Protein AF-A0A9J6H181-F1 (afdb_monomer_lite)

InterPro domains:
  IPR028945 Get1 family [PF04420] (3-44)
  IPR029012 Helix hairpin bin domain superfamily [G3DSA:1.10.287.660] (1-47)

Sequence (68 aa):
MESNLRRQVCDLRAELGGMSIVDEFAKYAKIQRKINKMSEEMAHQGGIGITPWLLVSSSVGRQIAKHL

pLDDT: mean 73.28, std 17.76, range [44.22, 94.75]

Structure (mmCIF, N/CA/C/O backbone):
data_AF-A0A9J6H181-F1
#
_entry.id   AF-A0A9J6H181-F1
#
loop_
_atom_site.group_PDB
_atom_site.id
_atom_site.type_symbol
_atom_site.label_atom_id
_atom_site.label_alt_id
_atom_site.label_comp_id
_atom_site.label_asym_id
_atom_site.label_entity_id
_atom_site.label_seq_id
_atom_site.pdbx_PDB_ins_code
_atom_site.Cartn_x
_atom_site.Cartn_y
_atom_site.Cartn_z
_atom_site.occupancy
_atom_site.B_iso_or_equiv
_atom_site.auth_seq_id
_atom_site.auth_comp_id
_atom_site.auth_asym_id
_atom_site.auth_atom_id
_atom_site.pdbx_PDB_model_num
ATOM 1 N N . MET A 1 1 ? 18.439 -8.442 -5.382 1.00 55.12 1 MET A N 1
ATOM 2 C CA . MET A 1 1 ? 17.935 -7.081 -5.091 1.00 55.12 1 MET A CA 1
ATOM 3 C C . MET A 1 1 ? 16.434 -6.991 -5.358 1.00 55.12 1 MET A C 1
ATOM 5 O O . MET A 1 1 ? 15.687 -6.771 -4.416 1.00 55.12 1 MET A O 1
ATOM 9 N N . GLU A 1 2 ? 15.969 -7.273 -6.581 1.00 57.88 2 GLU A N 1
ATOM 10 C CA . GLU A 1 2 ? 14.537 -7.222 -6.948 1.00 57.88 2 GLU A CA 1
ATOM 11 C C . GLU A 1 2 ? 13.636 -8.156 -6.106 1.00 57.88 2 GLU A C 1
ATOM 13 O O . GLU A 1 2 ? 12.545 -7.774 -5.686 1.00 57.88 2 GLU A O 1
ATOM 18 N N . SER A 1 3 ? 14.116 -9.361 -5.774 1.00 63.94 3 SER A N 1
ATOM 19 C CA . SER A 1 3 ? 13.408 -10.317 -4.907 1.00 63.94 3 SER A CA 1
ATOM 20 C C . SER A 1 3 ? 13.151 -9.794 -3.489 1.00 63.94 3 SER A C 1
ATOM 22 O O . SER A 1 3 ? 12.156 -10.163 -2.867 1.00 63.94 3 SER A O 1
ATOM 24 N N . ASN A 1 4 ? 14.017 -8.913 -2.982 1.00 80.31 4 ASN A N 1
ATOM 25 C CA . ASN A 1 4 ? 13.883 -8.333 -1.651 1.00 80.31 4 ASN A CA 1
ATOM 26 C C . ASN A 1 4 ? 12.822 -7.216 -1.638 1.00 80.31 4 ASN A C 1
ATOM 28 O O . ASN A 1 4 ? 11.968 -7.204 -0.757 1.00 80.31 4 ASN A O 1
ATOM 32 N N . LEU A 1 5 ? 12.802 -6.359 -2.665 1.00 79.12 5 LEU A N 1
ATOM 33 C CA . LEU A 1 5 ? 11.769 -5.330 -2.862 1.00 79.12 5 LEU A CA 1
ATOM 34 C C . LEU A 1 5 ? 10.370 -5.943 -3.031 1.00 79.12 5 LEU A C 1
ATOM 36 O O . LEU A 1 5 ? 9.425 -5.533 -2.356 1.00 79.12 5 LEU A O 1
ATOM 40 N N . ARG A 1 6 ? 10.248 -6.994 -3.855 1.00 80.75 6 ARG A N 1
ATOM 41 C CA . ARG A 1 6 ? 8.996 -7.754 -4.030 1.00 80.75 6 ARG A CA 1
ATOM 42 C C . ARG A 1 6 ? 8.471 -8.327 -2.714 1.00 80.75 6 ARG A C 1
ATOM 44 O O . ARG A 1 6 ? 7.273 -8.242 -2.447 1.00 80.75 6 ARG A O 1
ATOM 51 N N . ARG A 1 7 ? 9.360 -8.891 -1.890 1.00 88.25 7 ARG A N 1
ATOM 52 C CA . ARG A 1 7 ? 9.009 -9.436 -0.572 1.00 88.25 7 ARG A CA 1
ATOM 53 C C . ARG A 1 7 ? 8.505 -8.338 0.364 1.00 88.25 7 ARG A C 1
ATOM 55 O O . ARG A 1 7 ? 7.420 -8.478 0.909 1.00 88.25 7 ARG A O 1
ATOM 62 N N . GLN A 1 8 ? 9.217 -7.214 0.448 1.00 87.62 8 GLN 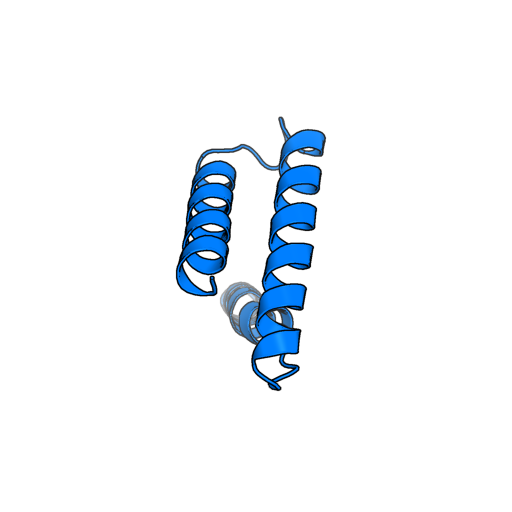A N 1
ATOM 63 C CA . GLN A 1 8 ? 8.813 -6.076 1.280 1.00 87.62 8 GLN A CA 1
ATOM 64 C C . GLN A 1 8 ? 7.442 -5.504 0.884 1.00 87.62 8 GLN A C 1
ATOM 66 O O . GLN A 1 8 ? 6.635 -5.176 1.752 1.00 87.62 8 GLN A O 1
ATOM 71 N N . VAL A 1 9 ? 7.141 -5.408 -0.416 1.00 86.44 9 VAL A N 1
ATOM 72 C CA . VAL A 1 9 ? 5.812 -4.982 -0.893 1.00 86.44 9 VAL A CA 1
ATOM 73 C C . VAL A 1 9 ? 4.727 -5.987 -0.494 1.00 86.44 9 VAL A C 1
ATOM 75 O O . VAL A 1 9 ? 3.634 -5.574 -0.107 1.00 86.44 9 VAL A O 1
ATOM 78 N N . CYS A 1 10 ? 5.013 -7.289 -0.571 1.00 87.88 10 CYS A N 1
ATOM 79 C CA . CYS A 1 10 ? 4.081 -8.336 -0.156 1.00 87.88 10 CYS A CA 1
ATOM 80 C C . CYS A 1 10 ? 3.793 -8.278 1.350 1.00 87.88 10 CYS A C 1
ATOM 82 O O . CYS A 1 10 ? 2.629 -8.291 1.746 1.00 87.88 10 CYS A O 1
ATOM 84 N N . ASP A 1 11 ? 4.835 -8.145 2.169 1.00 92.06 11 ASP A N 1
ATOM 85 C CA . ASP A 1 11 ? 4.718 -8.096 3.627 1.00 92.06 11 ASP A CA 1
ATOM 86 C C . ASP A 1 11 ? 3.899 -6.871 4.073 1.00 92.06 11 ASP A C 1
ATOM 88 O O . ASP A 1 11 ? 2.975 -6.992 4.874 1.00 92.06 11 ASP A O 1
ATOM 92 N N . LEU A 1 12 ? 4.142 -5.697 3.476 1.00 91.06 12 LEU A N 1
ATOM 93 C CA . LEU A 1 12 ? 3.371 -4.485 3.783 1.00 91.06 12 LEU A CA 1
ATOM 94 C C . LEU A 1 12 ? 1.922 -4.551 3.288 1.00 91.06 12 LEU A C 1
ATOM 96 O O . LEU A 1 12 ? 1.031 -3.992 3.924 1.00 91.06 12 LEU A O 1
ATOM 100 N N . ARG A 1 13 ? 1.656 -5.227 2.162 1.00 88.56 13 ARG A N 1
ATOM 101 C CA . ARG A 1 13 ? 0.278 -5.479 1.709 1.00 88.56 13 ARG A CA 1
ATOM 102 C C . ARG A 1 13 ? -0.466 -6.407 2.664 1.00 88.56 13 ARG A C 1
ATOM 104 O O . ARG A 1 13 ? -1.645 -6.172 2.911 1.00 88.56 13 ARG A O 1
ATOM 111 N N . ALA A 1 14 ? 0.206 -7.425 3.199 1.00 91.81 14 ALA A N 1
ATOM 112 C CA . ALA A 1 14 ? -0.366 -8.291 4.225 1.00 91.81 14 ALA A CA 1
ATOM 113 C C . ALA A 1 14 ? -0.658 -7.504 5.513 1.00 91.81 14 ALA A C 1
ATOM 115 O O . ALA A 1 14 ? -1.736 -7.659 6.083 1.00 91.81 14 ALA A O 1
ATOM 116 N N . GLU A 1 15 ? 0.241 -6.598 5.912 1.00 91.31 15 GLU A N 1
ATOM 117 C CA . GLU A 1 15 ? 0.026 -5.704 7.055 1.00 91.31 15 GLU A CA 1
ATOM 118 C C . GLU A 1 15 ? -1.208 -4.805 6.859 1.00 91.31 15 GLU A C 1
ATOM 120 O O . GLU A 1 15 ? -2.023 -4.686 7.770 1.00 91.31 15 GLU A O 1
ATOM 125 N N . LEU A 1 16 ? -1.406 -4.231 5.663 1.00 88.69 16 LEU A N 1
ATOM 126 C CA . LEU A 1 16 ? -2.624 -3.470 5.343 1.00 88.69 16 LEU A CA 1
ATOM 127 C C . LEU A 1 16 ? -3.894 -4.329 5.358 1.00 88.69 16 LEU A C 1
ATOM 129 O O . LEU A 1 16 ? -4.948 -3.835 5.746 1.00 88.69 16 LEU A O 1
ATOM 133 N N . GLY A 1 17 ? -3.810 -5.587 4.918 1.00 87.69 17 GLY A N 1
ATOM 134 C CA . GLY A 1 17 ? -4.958 -6.495 4.834 1.00 87.69 17 GLY A CA 1
ATOM 135 C C . GLY A 1 17 ? -5.566 -6.857 6.191 1.00 87.69 17 GLY A C 1
ATOM 136 O O . GLY A 1 17 ? -6.743 -7.199 6.252 1.00 87.69 17 GLY A O 1
ATOM 137 N N . GLY A 1 18 ? -4.786 -6.752 7.270 1.00 88.06 18 GLY A N 1
ATOM 138 C CA . GLY A 1 18 ? -5.254 -6.951 8.644 1.00 88.06 18 GLY A CA 1
ATOM 139 C C . GLY A 1 18 ? -5.690 -5.672 9.365 1.00 88.06 18 GLY A C 1
ATOM 140 O O . GLY A 1 18 ? -6.040 -5.748 10.538 1.00 88.06 18 GLY A O 1
ATOM 141 N N . MET A 1 19 ? -5.640 -4.509 8.707 1.00 87.88 19 MET A N 1
ATOM 142 C CA . MET A 1 19 ? -5.781 -3.199 9.349 1.00 87.88 19 MET A CA 1
ATOM 143 C C . MET A 1 19 ? -7.115 -2.530 8.997 1.00 87.88 19 MET A C 1
ATOM 145 O O . MET A 1 19 ? -7.553 -2.559 7.844 1.00 87.88 19 MET A O 1
ATOM 149 N N . SER A 1 20 ? -7.739 -1.860 9.969 1.00 87.81 20 SER A N 1
ATOM 150 C CA . SER A 1 20 ? -8.917 -1.026 9.703 1.00 87.81 20 SER A CA 1
ATOM 151 C C . SER A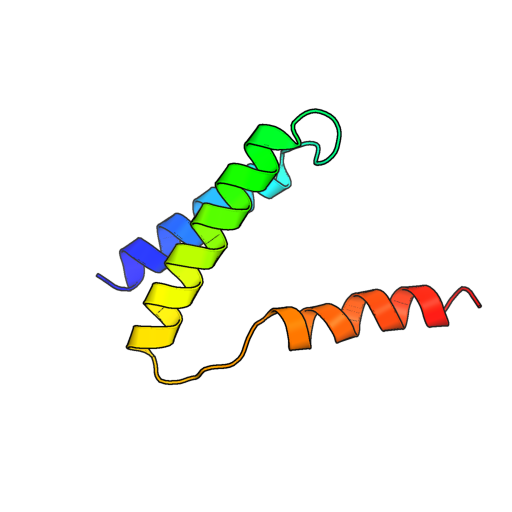 1 20 ? -8.491 0.283 9.039 1.00 87.81 20 SER A C 1
ATOM 153 O O . SER A 1 20 ? -7.762 1.086 9.621 1.00 87.81 20 SER A O 1
ATOM 155 N N . ILE A 1 21 ? -8.969 0.528 7.816 1.00 83.19 21 ILE A N 1
ATOM 156 C CA . ILE A 1 21 ? -8.701 1.774 7.076 1.00 83.19 21 ILE A CA 1
ATOM 157 C C . ILE A 1 21 ? -9.211 2.998 7.843 1.00 83.19 21 ILE A C 1
ATOM 159 O O . ILE A 1 21 ? -8.614 4.066 7.747 1.00 83.19 21 ILE A O 1
ATOM 163 N N . VAL A 1 22 ? -10.318 2.853 8.572 1.00 85.38 22 VAL A N 1
ATOM 164 C CA . VAL A 1 22 ? -10.993 3.965 9.251 1.00 85.38 22 VAL A CA 1
ATOM 165 C C . VAL A 1 22 ? -10.335 4.242 10.599 1.00 85.38 22 VAL A C 1
ATOM 167 O O . VAL A 1 22 ? -9.926 5.374 10.853 1.00 85.38 22 VAL A O 1
ATOM 170 N N . ASP A 1 23 ? -10.160 3.210 11.424 1.00 92.00 23 ASP A N 1
ATOM 171 C CA . ASP A 1 23 ? -9.666 3.377 12.797 1.00 92.00 23 ASP A CA 1
ATOM 172 C C . ASP A 1 23 ? -8.155 3.637 12.836 1.00 92.00 23 ASP A C 1
ATOM 174 O O . ASP A 1 23 ? -7.661 4.407 13.659 1.00 92.00 23 ASP A O 1
ATOM 178 N N . GLU A 1 24 ? -7.408 3.046 11.901 1.00 94.56 24 GLU A N 1
ATOM 179 C CA . GLU A 1 24 ? -5.952 3.177 11.805 1.00 94.56 24 GLU A CA 1
ATOM 180 C C . GLU A 1 24 ? -5.521 4.000 10.580 1.00 94.56 24 GLU A C 1
ATOM 182 O O . GLU A 1 24 ? -4.399 3.851 10.084 1.00 94.56 24 GLU A O 1
ATOM 187 N N . PHE A 1 25 ? -6.375 4.913 10.098 1.00 90.50 25 PHE A N 1
ATOM 188 C CA . PHE A 1 25 ? -6.183 5.660 8.845 1.00 90.50 25 PHE A CA 1
ATOM 189 C C . PHE A 1 25 ? -4.779 6.247 8.671 1.00 90.50 25 PHE A C 1
ATOM 191 O O . PHE A 1 25 ? -4.151 6.095 7.623 1.00 90.50 25 PHE A O 1
ATOM 198 N N . ALA A 1 26 ? -4.243 6.902 9.703 1.00 94.12 26 ALA A N 1
ATOM 199 C CA . ALA A 1 26 ? -2.923 7.522 9.627 1.00 94.12 26 ALA A CA 1
ATOM 200 C C . ALA A 1 26 ? -1.803 6.493 9.384 1.00 94.12 26 ALA A C 1
ATOM 202 O O . ALA A 1 26 ? -0.849 6.769 8.647 1.00 94.12 26 ALA A O 1
ATOM 203 N N . LYS A 1 27 ? -1.912 5.307 9.990 1.00 93.88 27 LYS A N 1
ATOM 204 C CA . LYS A 1 27 ? -0.958 4.204 9.833 1.00 93.88 27 LYS A CA 1
ATOM 205 C C . LYS A 1 27 ? -1.149 3.523 8.480 1.00 93.88 27 LYS A C 1
ATOM 207 O O . LYS A 1 27 ? -0.173 3.386 7.740 1.00 93.88 27 LYS A O 1
ATOM 212 N N . TYR A 1 28 ? -2.398 3.243 8.109 1.00 92.0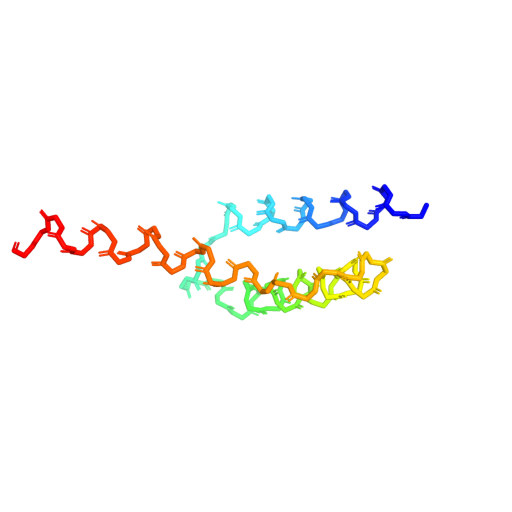0 28 TYR A N 1
ATOM 213 C CA . TYR A 1 28 ? -2.772 2.722 6.795 1.00 92.00 28 TYR A CA 1
ATOM 214 C C . TYR A 1 28 ? -2.208 3.603 5.668 1.00 92.00 28 TYR A C 1
ATOM 216 O O . TYR A 1 28 ? -1.476 3.134 4.799 1.00 92.00 28 TYR A O 1
ATOM 224 N N . ALA A 1 29 ? -2.441 4.917 5.725 1.00 91.19 29 ALA A N 1
ATOM 225 C CA . ALA A 1 29 ? -1.983 5.875 4.719 1.00 91.19 29 ALA A CA 1
ATOM 226 C C . ALA A 1 29 ? -0.450 5.995 4.638 1.00 91.19 29 ALA A C 1
ATOM 228 O O . ALA A 1 29 ? 0.099 6.291 3.572 1.00 91.19 29 ALA A O 1
ATOM 229 N N . LYS A 1 30 ? 0.273 5.797 5.748 1.00 94.75 30 LYS A N 1
ATOM 230 C CA . LYS A 1 30 ? 1.746 5.754 5.741 1.00 94.75 30 LYS A CA 1
ATOM 231 C C . LYS A 1 30 ? 2.256 4.502 5.034 1.00 94.75 30 LYS A C 1
ATOM 233 O O . LYS A 1 30 ? 3.116 4.610 4.161 1.00 94.75 30 LYS A O 1
ATOM 238 N N . ILE A 1 31 ? 1.708 3.339 5.373 1.00 91.88 31 ILE A N 1
ATOM 239 C CA . ILE A 1 31 ? 2.103 2.060 4.772 1.00 91.88 31 ILE A CA 1
ATOM 240 C C . ILE A 1 31 ? 1.742 2.035 3.283 1.00 91.88 31 ILE A C 1
ATOM 242 O O . ILE A 1 31 ? 2.584 1.686 2.457 1.00 91.88 31 ILE A O 1
ATOM 246 N N . GLN A 1 32 ? 0.555 2.522 2.917 1.00 89.00 32 GLN A N 1
ATOM 247 C CA . GLN A 1 32 ? 0.129 2.650 1.523 1.00 89.00 32 GLN A CA 1
ATOM 248 C C . GLN A 1 32 ? 1.090 3.524 0.705 1.00 89.00 32 GLN A C 1
ATOM 250 O O . GLN A 1 32 ? 1.472 3.152 -0.403 1.00 89.00 32 GLN A O 1
ATOM 255 N N . ARG A 1 33 ? 1.553 4.658 1.253 1.00 91.62 33 ARG A N 1
ATOM 256 C CA . ARG A 1 33 ? 2.566 5.501 0.592 1.00 91.62 33 ARG A CA 1
ATOM 257 C C . ARG A 1 33 ? 3.908 4.790 0.435 1.00 91.62 33 ARG A C 1
ATOM 259 O O . ARG A 1 33 ? 4.546 4.930 -0.606 1.00 91.62 33 ARG A O 1
ATOM 266 N N . LYS A 1 34 ? 4.322 4.002 1.429 1.00 91.31 34 LYS A N 1
ATOM 267 C CA . LYS A 1 34 ? 5.556 3.207 1.361 1.00 91.31 34 LYS A CA 1
ATOM 268 C C . LYS A 1 34 ? 5.474 2.144 0.259 1.00 91.31 34 LYS A C 1
ATOM 270 O O . LYS A 1 34 ? 6.410 2.019 -0.525 1.00 91.31 34 LYS A O 1
ATOM 275 N N . ILE A 1 35 ? 4.339 1.448 0.147 1.00 89.25 35 ILE A N 1
ATOM 276 C CA . ILE A 1 35 ? 4.059 0.496 -0.940 1.00 89.25 35 ILE A CA 1
ATOM 277 C C . ILE A 1 35 ? 4.112 1.193 -2.300 1.00 89.25 35 ILE A C 1
ATOM 279 O O . ILE A 1 35 ? 4.728 0.659 -3.220 1.00 89.25 35 ILE A O 1
ATOM 283 N N . ASN A 1 36 ? 3.505 2.377 -2.428 1.00 86.00 36 ASN A N 1
ATOM 284 C CA . ASN A 1 36 ? 3.512 3.134 -3.680 1.00 86.00 36 ASN A CA 1
ATOM 285 C C . ASN A 1 36 ? 4.942 3.492 -4.104 1.00 86.00 36 ASN A C 1
ATOM 287 O O . ASN A 1 36 ? 5.307 3.220 -5.242 1.00 86.00 36 ASN A O 1
ATOM 291 N N . LYS A 1 37 ? 5.765 4.001 -3.177 1.00 87.00 37 LYS A N 1
ATOM 292 C CA . LYS A 1 37 ? 7.167 4.347 -3.449 1.00 87.00 37 LYS A CA 1
ATOM 293 C C . LYS A 1 37 ? 7.988 3.136 -3.903 1.00 87.00 37 LYS A C 1
ATOM 295 O O . LYS A 1 37 ? 8.661 3.199 -4.921 1.00 87.00 37 LYS A O 1
ATOM 300 N N . MET A 1 38 ? 7.895 2.009 -3.198 1.00 84.31 38 MET A N 1
ATOM 301 C CA . MET A 1 38 ? 8.642 0.803 -3.589 1.00 84.31 38 MET A CA 1
ATOM 302 C C . MET A 1 38 ? 8.121 0.179 -4.887 1.00 84.31 38 MET A C 1
ATOM 304 O O . MET A 1 38 ? 8.900 -0.363 -5.664 1.00 84.31 38 MET A O 1
ATOM 308 N N . SER A 1 39 ? 6.817 0.280 -5.157 1.00 82.62 39 SER A N 1
ATOM 309 C CA . SER A 1 39 ? 6.243 -0.160 -6.434 1.00 82.62 39 SER A CA 1
ATOM 310 C C . SER A 1 39 ? 6.719 0.719 -7.594 1.00 82.62 39 SER A C 1
ATOM 312 O O . SER A 1 39 ? 6.961 0.208 -8.682 1.00 82.62 39 SER A O 1
ATOM 314 N N . GLU A 1 40 ? 6.881 2.023 -7.363 1.00 80.88 40 GLU A N 1
ATOM 315 C CA . GLU A 1 40 ? 7.437 2.972 -8.330 1.00 80.88 40 GLU A CA 1
ATOM 316 C C . GLU A 1 40 ? 8.923 2.710 -8.603 1.00 80.88 40 GLU A C 1
ATOM 318 O O . GLU A 1 40 ? 9.326 2.703 -9.764 1.00 80.88 40 GLU A O 1
ATOM 323 N N . GLU A 1 41 ? 9.717 2.425 -7.566 1.00 82.00 41 GLU A N 1
ATOM 324 C CA . GLU A 1 41 ? 11.128 2.033 -7.692 1.00 82.00 41 GLU A CA 1
ATOM 325 C C . GLU A 1 41 ? 11.271 0.736 -8.505 1.00 82.00 41 GLU A C 1
ATOM 327 O O . GLU A 1 41 ? 12.080 0.662 -9.430 1.00 82.00 41 GLU A O 1
ATOM 332 N N . MET A 1 42 ? 10.427 -0.263 -8.233 1.00 73.56 42 MET A N 1
ATOM 333 C CA . MET A 1 42 ? 10.384 -1.502 -9.015 1.00 73.56 42 MET A CA 1
ATOM 334 C C . MET A 1 42 ? 9.933 -1.273 -10.465 1.00 73.56 42 MET A C 1
ATOM 336 O O . MET A 1 42 ? 10.473 -1.892 -11.380 1.00 73.56 42 MET A O 1
ATOM 340 N N . ALA A 1 43 ? 8.958 -0.389 -10.696 1.00 71.62 43 ALA A N 1
ATOM 341 C CA . ALA A 1 43 ? 8.481 -0.054 -12.038 1.00 71.62 43 ALA A CA 1
ATOM 342 C C . ALA A 1 43 ? 9.533 0.721 -12.851 1.00 71.62 43 ALA A C 1
ATOM 344 O O . ALA A 1 43 ? 9.710 0.440 -14.037 1.00 71.62 43 ALA A O 1
ATOM 345 N N . HIS A 1 44 ? 10.276 1.633 -12.214 1.00 67.06 44 HIS A N 1
ATOM 346 C CA . HIS A 1 44 ? 11.397 2.353 -12.828 1.00 67.06 44 HIS A CA 1
ATOM 347 C C . HIS A 1 44 ? 12.519 1.409 -13.268 1.00 67.06 44 HIS A C 1
ATOM 349 O O . HIS A 1 44 ? 13.122 1.628 -14.315 1.00 67.06 44 HIS A O 1
ATOM 355 N N . GLN A 1 45 ? 12.775 0.334 -12.517 1.00 64.56 45 GLN A N 1
ATOM 356 C CA . GLN A 1 45 ? 13.748 -0.689 -12.912 1.00 64.56 45 GLN A CA 1
ATOM 357 C C . GLN A 1 45 ? 13.246 -1.602 -14.047 1.00 64.56 45 GLN A C 1
ATOM 359 O O . GLN A 1 45 ? 14.063 -2.220 -14.725 1.00 64.56 45 GLN A O 1
ATOM 364 N N . GLY A 1 46 ? 11.929 -1.686 -14.266 1.00 56.66 46 GLY A N 1
ATOM 365 C CA . GLY A 1 46 ? 11.296 -2.587 -15.236 1.00 56.66 46 GLY A CA 1
ATOM 366 C C . GLY A 1 46 ? 10.808 -1.946 -16.540 1.00 56.66 46 GLY A C 1
ATOM 367 O O . GLY A 1 46 ? 10.334 -2.673 -17.405 1.00 56.66 46 GLY A O 1
ATOM 368 N N . GLY A 1 47 ? 10.885 -0.620 -16.708 1.00 49.19 47 GLY A N 1
ATOM 369 C CA . GLY A 1 47 ? 10.547 0.051 -17.974 1.00 49.19 47 GLY A CA 1
ATOM 370 C C . GLY A 1 47 ? 9.078 -0.052 -18.413 1.00 49.19 47 GLY A C 1
ATOM 371 O O . GLY A 1 47 ? 8.780 0.158 -19.586 1.00 49.19 47 GLY A O 1
ATOM 372 N N . ILE A 1 48 ? 8.147 -0.362 -17.505 1.00 50.09 48 ILE A N 1
ATOM 373 C CA . ILE A 1 48 ? 6.710 -0.418 -17.810 1.00 50.09 48 ILE A CA 1
ATOM 374 C C . ILE A 1 48 ? 5.984 0.516 -16.846 1.00 50.09 48 ILE A C 1
ATOM 376 O O . ILE A 1 48 ? 5.565 0.136 -15.753 1.00 50.09 48 ILE A O 1
ATOM 380 N N . GLY A 1 49 ? 5.855 1.775 -17.263 1.00 51.06 49 GLY A N 1
ATOM 381 C CA . GLY A 1 49 ? 4.991 2.759 -16.624 1.00 51.06 49 GLY A CA 1
ATOM 382 C C . GLY A 1 49 ? 3.528 2.398 -16.849 1.00 51.06 49 GLY A C 1
ATOM 383 O O . GLY A 1 49 ? 2.882 2.943 -17.735 1.00 51.06 49 GLY A O 1
ATOM 384 N N . ILE A 1 50 ? 2.997 1.463 -16.063 1.00 52.03 50 ILE A N 1
ATOM 385 C CA . ILE A 1 50 ? 1.554 1.240 -15.971 1.00 52.03 50 ILE A CA 1
ATOM 386 C C . ILE A 1 50 ? 1.190 1.257 -14.498 1.00 52.03 50 ILE A C 1
ATOM 388 O O . ILE A 1 50 ? 1.474 0.337 -13.735 1.00 52.03 50 ILE A O 1
ATOM 392 N N . THR A 1 51 ? 0.551 2.350 -14.110 1.00 55.44 51 THR A N 1
ATOM 393 C CA . THR A 1 51 ? -0.108 2.526 -12.825 1.00 55.44 51 THR A CA 1
ATOM 394 C C . THR A 1 51 ? -1.103 1.378 -12.589 1.00 55.44 51 THR A C 1
ATOM 396 O O . THR A 1 51 ? -2.094 1.254 -13.312 1.00 55.44 51 THR A O 1
ATOM 399 N N . PRO A 1 52 ? -0.933 0.554 -11.537 1.00 58.97 52 PRO A N 1
ATOM 400 C CA . PRO A 1 52 ? -1.916 -0.476 -11.189 1.00 58.97 52 PRO A CA 1
ATOM 401 C C . PRO A 1 52 ? -3.305 0.098 -10.856 1.00 58.97 52 PRO A C 1
ATOM 403 O O . PRO A 1 52 ? -4.296 -0.626 -10.889 1.00 58.97 52 PRO A O 1
ATOM 406 N N . TRP A 1 53 ? -3.410 1.405 -10.588 1.00 51.00 53 TRP A N 1
ATOM 407 C CA . TRP A 1 53 ? -4.688 2.091 -10.379 1.00 51.00 53 TRP A CA 1
ATOM 408 C C . TRP A 1 53 ? -5.602 2.100 -11.616 1.00 51.00 53 TRP A C 1
ATOM 410 O O . TRP A 1 53 ? -6.820 2.072 -11.449 1.00 51.00 53 TRP A O 1
ATOM 420 N N . LEU A 1 54 ? -5.062 2.019 -12.841 1.00 53.88 54 LEU A N 1
ATOM 421 C CA . LEU A 1 54 ? -5.892 1.850 -14.045 1.00 53.88 54 LEU A CA 1
ATOM 422 C C . LEU A 1 54 ? -6.516 0.447 -14.137 1.00 53.88 54 LEU A C 1
ATOM 424 O O . LEU A 1 54 ? -7.626 0.309 -14.640 1.00 53.88 54 LEU A O 1
ATOM 428 N N . LEU A 1 55 ? -5.865 -0.586 -13.589 1.00 54.16 55 LEU A N 1
ATOM 429 C CA . LEU A 1 55 ? -6.418 -1.948 -13.551 1.00 54.16 55 LEU A CA 1
ATOM 430 C C . LEU A 1 55 ? -7.340 -2.186 -12.344 1.00 54.16 55 LEU A C 1
ATOM 432 O O . LEU A 1 55 ? -8.261 -2.997 -12.433 1.00 54.16 55 LEU A O 1
ATOM 436 N N . VAL A 1 56 ? -7.152 -1.450 -11.243 1.00 51.41 56 VAL A N 1
ATOM 437 C CA . VAL A 1 56 ? -8.058 -1.480 -10.077 1.00 51.41 56 VAL A CA 1
ATOM 438 C C . VAL A 1 56 ? -9.360 -0.706 -10.337 1.00 51.41 56 VAL A C 1
ATOM 440 O O . VAL A 1 56 ? -10.410 -1.104 -9.827 1.00 51.41 56 VAL A O 1
ATOM 443 N N . SER A 1 57 ? -9.345 0.323 -11.196 1.00 45.31 57 SER A N 1
ATOM 444 C CA . SER A 1 57 ? -10.564 1.039 -11.618 1.00 45.31 57 SER A CA 1
ATOM 445 C C . SER A 1 57 ? -11.600 0.102 -12.266 1.00 45.31 57 SER A C 1
ATOM 447 O O . SER A 1 57 ? -12.805 0.203 -12.020 1.00 45.31 57 SER A O 1
ATOM 449 N N . SER A 1 58 ? -11.133 -0.918 -12.988 1.00 44.22 58 SER A N 1
ATOM 450 C CA . SER A 1 58 ? -11.987 -1.911 -13.645 1.00 44.22 58 SER A CA 1
ATOM 451 C C . SER A 1 58 ? -12.744 -2.834 -12.677 1.00 44.22 58 SER A C 1
ATOM 453 O O . SER A 1 58 ? -13.686 -3.505 -13.101 1.00 44.22 58 SER A O 1
ATOM 455 N N . SER A 1 59 ? -12.362 -2.918 -11.399 1.00 49.78 59 SER A N 1
ATOM 456 C CA . SER A 1 59 ? -13.014 -3.825 -10.437 1.00 49.78 59 SER A CA 1
ATOM 457 C C . SER A 1 59 ? -13.989 -3.124 -9.494 1.00 49.78 59 SER A C 1
ATOM 459 O O . SER A 1 59 ? -14.962 -3.748 -9.084 1.00 49.78 59 SER A O 1
ATOM 461 N N . VAL A 1 60 ? -13.823 -1.824 -9.223 1.00 50.53 60 VAL A N 1
ATOM 462 C CA . VAL A 1 60 ? -14.819 -1.065 -8.440 1.00 50.53 60 VAL A CA 1
ATOM 463 C C . VAL A 1 60 ? -15.963 -0.568 -9.333 1.00 50.53 60 VAL A C 1
ATOM 465 O O . VAL A 1 60 ? -17.128 -0.692 -8.956 1.00 50.53 60 VAL A O 1
ATOM 468 N N . GLY A 1 61 ? -15.672 -0.124 -10.565 1.00 47.62 61 GLY A N 1
ATOM 469 C CA . GLY A 1 61 ? -16.706 0.326 -11.511 1.00 47.62 61 GLY A CA 1
ATOM 470 C C . GLY A 1 61 ? -17.713 -0.769 -11.893 1.00 47.62 61 GLY A C 1
ATOM 471 O O . GLY A 1 61 ? -18.909 -0.508 -12.004 1.00 47.62 61 GLY A O 1
ATOM 472 N N . ARG A 1 62 ? -17.261 -2.027 -12.001 1.00 50.59 62 ARG A N 1
ATOM 473 C CA . ARG A 1 62 ? -18.138 -3.184 -12.264 1.00 50.59 62 ARG A CA 1
ATOM 474 C C . ARG A 1 62 ? -19.024 -3.583 -11.083 1.00 50.59 62 ARG A C 1
ATOM 476 O O . ARG A 1 62 ? -20.057 -4.205 -11.308 1.00 50.59 62 ARG A O 1
ATOM 483 N N . GLN A 1 63 ? -18.635 -3.266 -9.848 1.00 50.66 63 GLN A N 1
ATOM 484 C CA . GLN A 1 63 ? -19.418 -3.616 -8.660 1.00 50.66 63 GLN A CA 1
ATOM 485 C C . GLN A 1 63 ? -20.594 -2.644 -8.461 1.00 50.66 63 GLN A C 1
ATOM 487 O O . GLN A 1 63 ? -21.681 -3.068 -8.070 1.00 50.66 63 GLN A O 1
ATOM 492 N N . ILE A 1 64 ? -20.388 -1.367 -8.805 1.00 53.75 64 ILE A N 1
ATOM 493 C CA . ILE A 1 64 ? -21.410 -0.311 -8.744 1.00 53.75 64 ILE A CA 1
ATOM 494 C C . ILE A 1 64 ? -22.445 -0.484 -9.868 1.00 53.75 64 ILE A C 1
ATOM 496 O O . ILE A 1 64 ? -23.6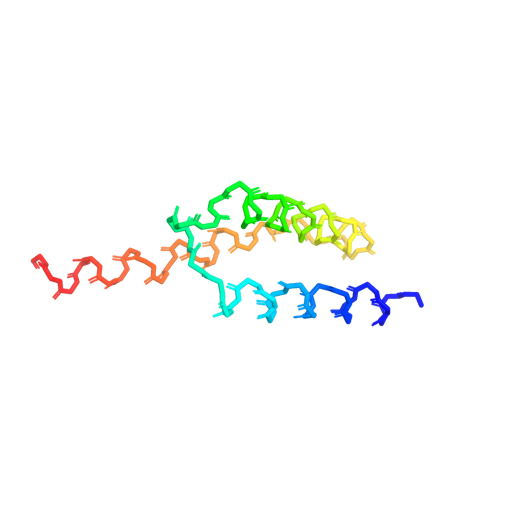38 -0.426 -9.603 1.00 53.75 64 ILE A O 1
ATOM 500 N N . ALA A 1 65 ? -22.020 -0.811 -11.095 1.00 52.44 65 ALA A N 1
ATOM 501 C CA . ALA A 1 65 ? -22.935 -1.044 -12.221 1.00 52.44 65 ALA A CA 1
ATOM 502 C C . ALA A 1 65 ? -23.830 -2.296 -12.081 1.00 52.44 65 ALA A C 1
ATOM 504 O O . ALA A 1 65 ? -24.771 -2.458 -12.844 1.00 52.44 65 ALA A O 1
ATOM 505 N N .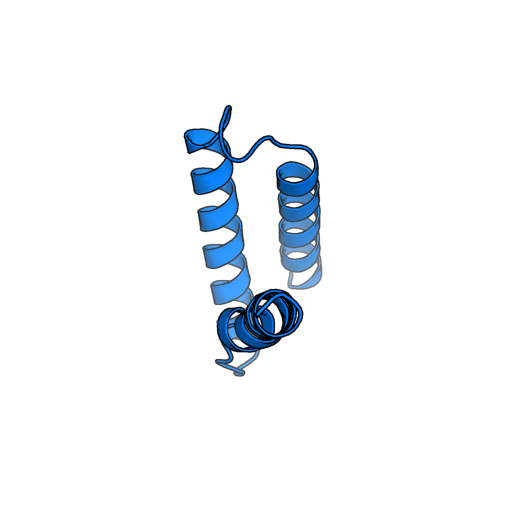 LYS A 1 66 ? -23.537 -3.200 -11.136 1.00 50.06 66 LYS A N 1
ATOM 506 C CA . LYS A 1 66 ? -24.394 -4.361 -10.825 1.00 50.06 66 LYS A CA 1
ATOM 507 C C . LYS A 1 66 ? -25.492 -4.056 -9.799 1.00 50.06 66 LYS A C 1
ATOM 509 O O . LYS A 1 66 ? -26.338 -4.912 -9.571 1.00 50.06 66 LYS A O 1
ATOM 514 N N . HIS A 1 67 ? -25.443 -2.886 -9.165 1.00 50.62 67 HIS A N 1
ATOM 515 C CA . HIS A 1 67 ? -26.384 -2.453 -8.127 1.00 50.62 67 HIS A CA 1
ATOM 516 C C . HIS A 1 67 ? -27.096 -1.138 -8.503 1.00 50.62 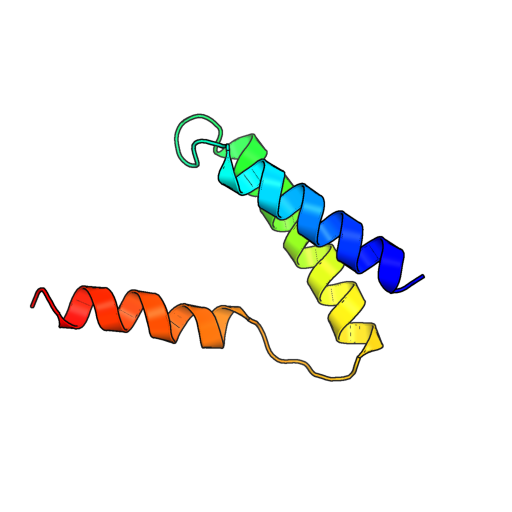67 HIS A C 1
ATOM 518 O O . HIS A 1 67 ? -27.638 -0.471 -7.623 1.00 50.62 67 HIS A O 1
ATOM 524 N N . LEU A 1 68 ? -27.079 -0.773 -9.791 1.00 47.09 68 LEU A N 1
ATOM 525 C CA . LEU A 1 68 ? -27.848 0.321 -10.392 1.00 47.09 68 LEU A CA 1
ATOM 526 C C . LEU A 1 68 ? -28.832 -0.243 -11.416 1.00 47.09 68 LEU A C 1
ATOM 528 O O . LEU A 1 68 ? -28.430 -1.185 -12.137 1.00 47.09 68 LEU A O 1
#

Radius of gyration: 14.43 Å; chains: 1; bounding box: 46×18×31 Å

Organism: Haemaphysalis longicornis (NCBI:txid44386)

Foldseek 3Di:
DLVVLVVLLVVLVVVLVPDDCPVCVVVNVVSVVVSVVSVVVSCVVVVDPDDCVVVVVVVVVVVVVVVD

Secondary structure (DSSP, 8-state):
-HHHHHHHHHHHHHHHHTS-TTTTHHHHHHHHHHHHHHHHHHHHHHT----HHHHHHHHHHHHHTT--